Protein AF-A0A7V0VE62-F1 (afdb_monomer)

pLDDT: mean 85.3, std 13.05, range [47.59, 96.12]

Mean predicted aligned error: 8.85 Å

Structure (mmCIF, N/CA/C/O backbone):
data_AF-A0A7V0VE62-F1
#
_entry.id   AF-A0A7V0VE62-F1
#
loop_
_atom_site.group_PDB
_atom_site.id
_atom_site.type_symbol
_atom_site.label_atom_id
_atom_site.label_alt_id
_atom_site.label_comp_id
_atom_site.label_asym_id
_atom_site.label_entity_id
_atom_site.label_seq_id
_atom_site.pdbx_PDB_ins_code
_atom_site.Cartn_x
_atom_site.Cartn_y
_atom_site.Cartn_z
_atom_site.occupancy
_atom_site.B_iso_or_equiv
_atom_site.auth_seq_id
_atom_site.auth_comp_id
_atom_site.auth_asym_id
_atom_site.auth_atom_id
_atom_site.pdbx_PDB_model_num
ATOM 1 N N . MET A 1 1 ? -11.795 22.802 44.132 1.00 47.59 1 MET A N 1
ATOM 2 C CA . MET A 1 1 ? -10.868 22.555 43.007 1.00 47.59 1 MET A CA 1
ATOM 3 C C . MET A 1 1 ? -11.018 21.093 42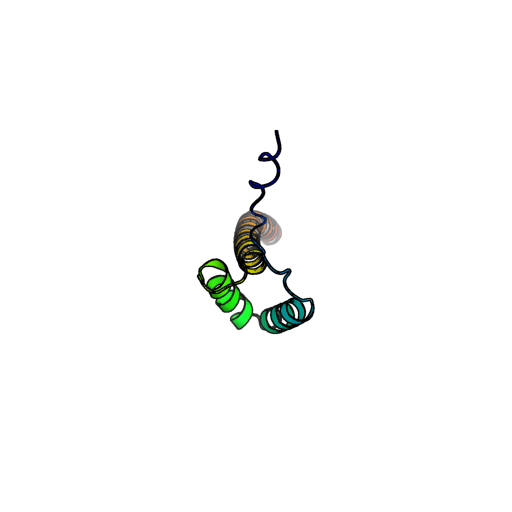.608 1.00 47.59 1 MET A C 1
ATOM 5 O O . MET A 1 1 ? -10.474 20.287 43.332 1.00 47.59 1 MET A O 1
ATOM 9 N N . ASN A 1 2 ? -11.840 20.742 41.604 1.00 62.09 2 ASN A N 1
ATOM 10 C CA . ASN A 1 2 ? -12.007 19.357 41.092 1.00 62.09 2 ASN A CA 1
ATOM 11 C C . ASN A 1 2 ? -12.743 19.336 39.727 1.00 62.09 2 ASN A C 1
ATOM 13 O O . ASN A 1 2 ? -13.702 18.601 39.533 1.00 62.09 2 ASN A O 1
ATOM 17 N N . GLN A 1 3 ? -12.334 20.188 38.781 1.00 57.34 3 GLN A N 1
ATOM 18 C CA . GLN A 1 3 ? -12.907 20.226 37.419 1.00 57.34 3 GLN A CA 1
ATOM 19 C C . GLN A 1 3 ? -11.812 20.373 36.342 1.00 57.34 3 GLN A C 1
ATOM 21 O O . GLN A 1 3 ? -12.006 21.057 35.348 1.00 57.34 3 GLN A O 1
ATOM 26 N N . ILE A 1 4 ? -10.633 19.773 36.552 1.00 58.12 4 ILE A N 1
ATOM 27 C CA . ILE A 1 4 ? -9.540 19.760 35.552 1.00 58.12 4 ILE A CA 1
ATOM 28 C C . ILE A 1 4 ? -9.315 18.384 34.907 1.00 58.12 4 ILE A C 1
ATOM 30 O O . ILE A 1 4 ? -8.393 18.227 34.118 1.00 58.12 4 ILE A O 1
ATOM 34 N N . ASN A 1 5 ? -10.166 17.394 35.200 1.00 59.84 5 ASN A N 1
ATOM 35 C CA . ASN A 1 5 ? -10.013 16.023 34.692 1.00 59.84 5 ASN A CA 1
ATOM 36 C C . ASN A 1 5 ? -10.938 15.665 33.512 1.00 59.84 5 ASN A C 1
ATOM 38 O O . ASN A 1 5 ? -11.055 14.492 33.178 1.00 59.84 5 ASN A O 1
ATOM 42 N N . SER A 1 6 ? -11.602 16.637 32.877 1.00 63.16 6 SER A N 1
ATOM 43 C CA . SER A 1 6 ? -12.704 16.379 31.930 1.00 63.16 6 SER A CA 1
ATOM 44 C C . SER A 1 6 ? -12.488 16.847 30.479 1.00 63.16 6 SER A C 1
ATOM 46 O O . SER A 1 6 ? -13.451 16.871 29.720 1.00 63.16 6 SER A O 1
ATOM 48 N N . THR A 1 7 ? -11.266 17.175 30.032 1.00 52.56 7 THR A N 1
ATOM 49 C CA . THR A 1 7 ? -11.036 17.672 28.649 1.00 52.56 7 THR A CA 1
ATOM 50 C C . THR A 1 7 ? -10.021 16.895 27.811 1.00 52.56 7 THR A C 1
ATOM 52 O O . THR A 1 7 ? -9.615 17.368 26.752 1.00 52.56 7 THR A O 1
ATOM 55 N N . PHE A 1 8 ? -9.676 15.665 28.189 1.00 57.09 8 PHE A N 1
ATOM 56 C CA . PHE A 1 8 ? -9.237 14.688 27.192 1.00 57.09 8 PHE A CA 1
ATOM 57 C C . PHE A 1 8 ? -10.458 13.865 26.812 1.00 57.09 8 PHE A C 1
ATOM 59 O O . PHE A 1 8 ? -10.640 12.754 27.303 1.00 57.09 8 PHE A O 1
ATOM 66 N N . SER A 1 9 ? -11.315 14.422 25.953 1.00 49.69 9 SER A N 1
ATOM 67 C CA . SER A 1 9 ? -12.213 13.603 25.144 1.00 49.69 9 SER A CA 1
ATOM 68 C C . SER A 1 9 ? -11.312 12.725 24.281 1.00 49.69 9 SER A C 1
ATOM 70 O O . SER A 1 9 ? -10.968 13.085 23.158 1.00 49.69 9 SER A O 1
ATOM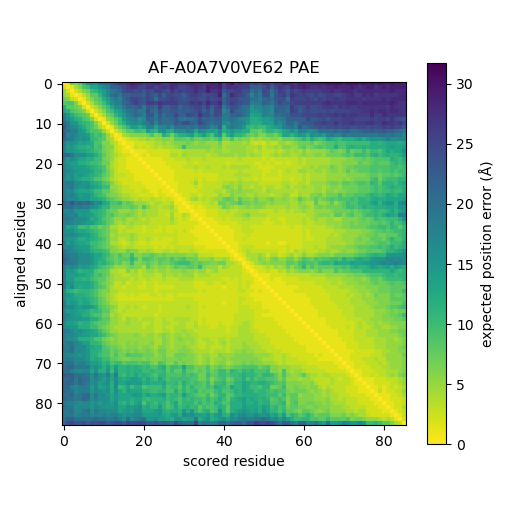 72 N N . GLN A 1 10 ? -10.841 11.615 24.853 1.00 50.91 10 GLN A N 1
ATOM 73 C CA . GLN A 1 10 ? -10.364 10.461 24.119 1.00 50.91 10 GLN A CA 1
ATOM 74 C C . GLN A 1 10 ? -11.552 10.125 23.232 1.00 50.91 10 GLN A C 1
ATOM 76 O O . GLN A 1 10 ? -12.529 9.547 23.696 1.00 50.91 10 GLN A O 1
ATOM 81 N N . SER A 1 11 ? -11.555 10.626 21.995 1.00 55.16 11 SER A N 1
ATOM 82 C CA . SER A 1 11 ? -12.450 10.113 20.973 1.00 55.16 11 SER A CA 1
ATOM 83 C C . SER A 1 11 ? -12.276 8.607 21.071 1.00 55.16 11 SER A C 1
ATOM 85 O O . SER A 1 11 ? -11.158 8.155 20.833 1.00 55.16 11 SER A O 1
ATOM 87 N N . GLU A 1 12 ? -13.276 7.865 21.551 1.00 56.69 12 GLU A N 1
ATOM 88 C CA . GLU A 1 12 ? -13.195 6.412 21.695 1.00 56.69 12 GLU A CA 1
ATOM 89 C C . GLU A 1 12 ? -13.186 5.801 20.294 1.00 56.69 12 GLU A C 1
ATOM 91 O O . GLU A 1 12 ? -14.156 5.254 19.782 1.00 56.69 12 GLU A O 1
ATOM 96 N N . ILE A 1 13 ? -12.057 5.980 19.621 1.00 62.66 13 ILE A N 1
ATOM 97 C CA . ILE A 1 13 ? -11.639 5.241 18.457 1.00 62.66 13 ILE A CA 1
ATOM 98 C C . ILE A 1 13 ? -11.287 3.850 18.946 1.00 62.66 13 ILE A C 1
ATOM 100 O O . ILE A 1 13 ? -10.143 3.543 19.276 1.00 62.66 13 ILE A O 1
ATOM 104 N N . THR A 1 14 ? -12.322 3.020 19.042 1.00 78.25 14 THR A N 1
ATOM 105 C CA . THR A 1 14 ? -12.190 1.586 19.279 1.00 78.25 14 THR A CA 1
ATOM 106 C C . THR A 1 14 ? -11.080 1.040 18.386 1.00 78.25 14 THR A C 1
ATOM 108 O O . THR A 1 14 ? -11.166 1.199 17.169 1.00 78.25 14 THR A O 1
ATOM 111 N N . PRO A 1 15 ? -10.017 0.442 18.942 1.00 80.25 15 PRO A N 1
ATOM 112 C CA . PRO A 1 15 ? -8.900 -0.011 18.132 1.00 80.25 15 PRO A CA 1
ATOM 113 C C . PRO A 1 15 ? -9.391 -1.004 17.075 1.00 80.25 15 PRO A C 1
ATOM 115 O O . PRO A 1 15 ? -10.196 -1.889 17.365 1.00 80.25 15 PRO A O 1
ATOM 118 N N . VAL A 1 16 ? -8.902 -0.851 15.840 1.00 85.81 16 VAL A N 1
ATOM 119 C CA . VAL A 1 16 ? -9.221 -1.780 14.749 1.00 85.81 16 VAL A CA 1
ATOM 120 C C . VAL A 1 16 ? -8.775 -3.177 15.166 1.00 85.81 16 VAL A C 1
ATOM 122 O O . VAL A 1 16 ? -7.608 -3.376 15.516 1.00 85.81 16 VAL A O 1
ATOM 125 N N . SER A 1 17 ? -9.698 -4.135 15.135 1.00 89.31 17 SER A N 1
ATOM 126 C CA . SER A 1 17 ? -9.407 -5.502 15.550 1.00 89.31 17 SER A CA 1
ATOM 127 C C . SER A 1 17 ? -8.385 -6.158 14.615 1.00 89.31 17 SER A C 1
ATOM 129 O O . SER A 1 17 ? -8.276 -5.817 13.434 1.00 89.31 17 SER A O 1
ATOM 131 N N . VAL A 1 18 ? -7.645 -7.149 15.118 1.00 90.50 18 VAL A N 1
ATOM 132 C CA . VAL A 1 18 ? -6.719 -7.932 14.279 1.00 90.50 18 VAL A CA 1
ATOM 133 C C . VAL A 1 18 ? -7.472 -8.615 13.129 1.00 90.50 18 VAL A C 1
ATOM 135 O O . VAL A 1 18 ? -6.968 -8.654 12.010 1.00 90.50 18 VAL A O 1
ATOM 138 N N . GLY A 1 19 ? -8.704 -9.080 13.367 1.00 90.62 19 GLY A N 1
ATOM 139 C CA . GLY A 1 19 ? -9.555 -9.677 12.333 1.00 90.62 19 GLY A CA 1
ATOM 140 C C . GLY A 1 19 ? -9.856 -8.716 11.180 1.00 90.62 19 GLY A C 1
ATOM 141 O O . GLY A 1 19 ? -9.738 -9.095 10.016 1.00 90.62 19 GLY A O 1
ATOM 142 N N . ASP A 1 20 ? -10.143 -7.447 11.481 1.00 89.56 20 ASP A N 1
ATOM 143 C CA . ASP A 1 20 ? -10.384 -6.430 10.451 1.00 89.56 20 ASP A CA 1
ATOM 144 C C . ASP A 1 20 ? -9.136 -6.135 9.616 1.00 89.56 20 ASP A C 1
ATOM 146 O O . ASP A 1 20 ? -9.243 -5.865 8.414 1.00 89.56 20 ASP A O 1
ATOM 150 N N . TRP A 1 21 ? -7.947 -6.189 10.221 1.00 91.81 21 TRP A N 1
ATOM 151 C CA . TRP A 1 21 ? -6.682 -6.073 9.494 1.00 91.81 21 TRP A CA 1
ATOM 152 C C . TRP A 1 21 ? -6.430 -7.280 8.595 1.00 91.81 21 TRP A C 1
ATOM 154 O O . TRP A 1 21 ? -6.042 -7.098 7.446 1.00 91.81 21 TRP A O 1
ATOM 164 N N . VAL A 1 22 ? -6.720 -8.496 9.061 1.00 93.88 22 VAL A N 1
ATOM 165 C CA . VAL A 1 22 ? -6.595 -9.713 8.243 1.00 93.88 22 VAL A CA 1
ATOM 166 C C . VAL A 1 22 ? -7.494 -9.639 7.007 1.00 93.88 22 VAL A C 1
ATOM 168 O O . VAL A 1 22 ? -7.025 -9.887 5.898 1.00 93.88 22 VAL A O 1
ATOM 171 N N . VAL A 1 23 ? -8.755 -9.219 7.160 1.00 92.12 23 VAL A N 1
ATOM 172 C CA . VAL A 1 23 ? -9.666 -9.015 6.016 1.00 92.12 23 VAL A CA 1
ATOM 173 C C . VAL A 1 23 ? -9.142 -7.922 5.083 1.00 92.12 23 VAL A C 1
ATOM 175 O O . VAL A 1 23 ? -9.174 -8.079 3.864 1.00 92.12 23 VAL A O 1
ATOM 178 N N . THR A 1 24 ? -8.613 -6.832 5.643 1.00 90.44 24 THR A N 1
ATOM 179 C CA . THR A 1 24 ? -7.992 -5.748 4.864 1.00 90.44 24 THR A CA 1
ATOM 180 C C . THR A 1 24 ? -6.846 -6.288 4.011 1.00 90.44 24 THR A C 1
ATOM 182 O O . THR A 1 24 ? -6.826 -6.050 2.805 1.00 90.44 24 THR A O 1
ATOM 185 N N . PHE A 1 25 ? -5.948 -7.085 4.595 1.00 91.06 25 PHE A N 1
ATOM 186 C CA . PHE A 1 25 ? -4.834 -7.681 3.864 1.00 91.06 25 PHE A CA 1
ATOM 187 C C . PHE A 1 25 ? -5.293 -8.664 2.783 1.00 91.06 25 PHE A C 1
ATOM 189 O O . PHE A 1 25 ? -4.776 -8.620 1.666 1.00 91.06 25 PHE A O 1
ATOM 196 N N . LEU A 1 26 ? -6.311 -9.480 3.065 1.00 93.00 26 LEU A N 1
ATOM 197 C CA . LEU A 1 26 ? -6.888 -1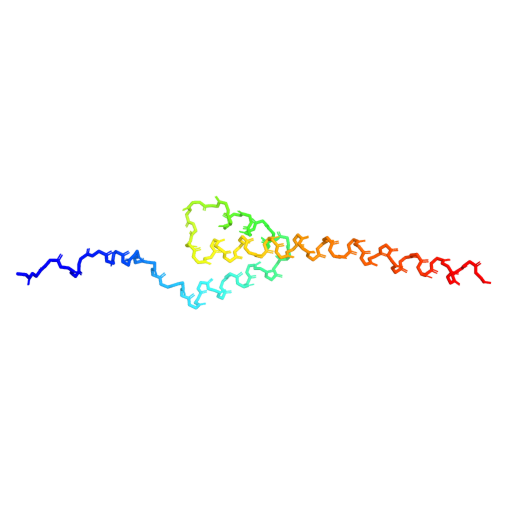0.407 2.090 1.00 93.00 26 LEU A CA 1
ATOM 198 C C . LEU A 1 26 ? -7.459 -9.676 0.865 1.00 93.00 26 LEU A C 1
ATOM 200 O O . LEU A 1 26 ? -7.231 -10.091 -0.268 1.00 93.00 26 LEU A O 1
ATOM 204 N N . ILE A 1 27 ? -8.150 -8.555 1.083 1.00 90.81 27 ILE A N 1
ATOM 205 C CA . ILE A 1 27 ? -8.668 -7.701 0.006 1.00 90.81 27 ILE A CA 1
ATOM 206 C C . ILE A 1 27 ? -7.513 -7.075 -0.786 1.00 90.81 27 ILE A C 1
ATOM 208 O O . ILE A 1 27 ? -7.534 -7.075 -2.016 1.00 90.81 27 ILE A O 1
ATOM 212 N N . THR A 1 28 ? -6.485 -6.568 -0.097 1.00 87.31 28 THR A N 1
ATOM 213 C CA . THR A 1 28 ? -5.331 -5.922 -0.747 1.00 87.31 28 THR A CA 1
ATOM 214 C C . THR A 1 28 ? -4.458 -6.893 -1.546 1.00 87.31 28 THR A C 1
ATOM 216 O O . THR A 1 28 ? -3.727 -6.461 -2.437 1.00 87.31 28 THR A O 1
ATOM 219 N N . ALA A 1 29 ? -4.554 -8.201 -1.280 1.00 90.69 29 ALA A N 1
ATOM 220 C CA . ALA A 1 29 ? -3.863 -9.229 -2.054 1.00 90.69 29 ALA A CA 1
ATOM 221 C C . ALA A 1 29 ? -4.377 -9.320 -3.502 1.00 90.69 29 ALA A C 1
ATOM 223 O O . ALA A 1 29 ? -3.651 -9.783 -4.380 1.00 90.69 29 ALA A O 1
ATOM 224 N N . ILE A 1 30 ? -5.603 -8.856 -3.773 1.00 93.69 30 ILE A N 1
ATOM 225 C CA . ILE A 1 30 ? -6.163 -8.790 -5.124 1.00 93.69 30 ILE A CA 1
ATOM 226 C C . ILE A 1 30 ? -5.783 -7.432 -5.744 1.00 93.69 30 ILE A C 1
ATOM 228 O O . IL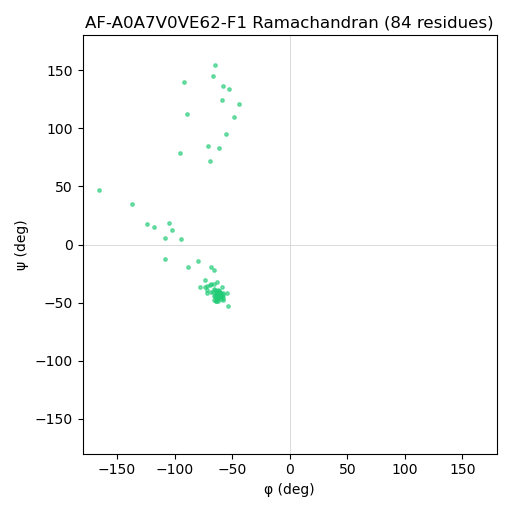E A 1 30 ? -6.313 -6.406 -5.313 1.00 93.69 30 ILE A O 1
ATOM 232 N N . PRO A 1 31 ? -4.926 -7.378 -6.783 1.00 80.00 31 PRO A N 1
ATOM 233 C CA . PRO A 1 31 ? -4.296 -6.130 -7.234 1.00 80.00 31 PRO A CA 1
ATOM 234 C C . PRO A 1 31 ? -5.283 -5.035 -7.659 1.00 80.00 31 PRO A C 1
ATOM 236 O O . PRO A 1 31 ? -5.139 -3.876 -7.280 1.00 80.00 31 PRO A O 1
ATOM 239 N N . VAL A 1 32 ? -6.314 -5.403 -8.424 1.00 89.19 32 VAL A N 1
ATOM 240 C CA . VAL A 1 32 ? -7.311 -4.448 -8.936 1.00 89.19 32 VAL A CA 1
ATOM 241 C C . VAL A 1 32 ? -8.219 -3.946 -7.813 1.00 89.19 32 VAL A C 1
ATOM 243 O O . VAL A 1 32 ? -8.510 -2.755 -7.722 1.00 89.19 32 VAL A O 1
ATOM 246 N N . VAL A 1 33 ? -8.638 -4.848 -6.923 1.00 91.25 33 VAL A N 1
ATOM 247 C CA . VAL A 1 33 ? -9.519 -4.511 -5.797 1.00 91.25 33 VAL A CA 1
ATOM 248 C C . VAL A 1 33 ? -8.783 -3.644 -4.779 1.00 91.25 33 VAL A C 1
ATOM 250 O O . VAL A 1 33 ? -9.391 -2.736 -4.224 1.00 91.25 33 VAL A O 1
ATOM 253 N N . ASN A 1 34 ? -7.480 -3.867 -4.583 1.00 91.56 34 ASN A N 1
ATOM 254 C CA . ASN A 1 34 ? -6.641 -3.087 -3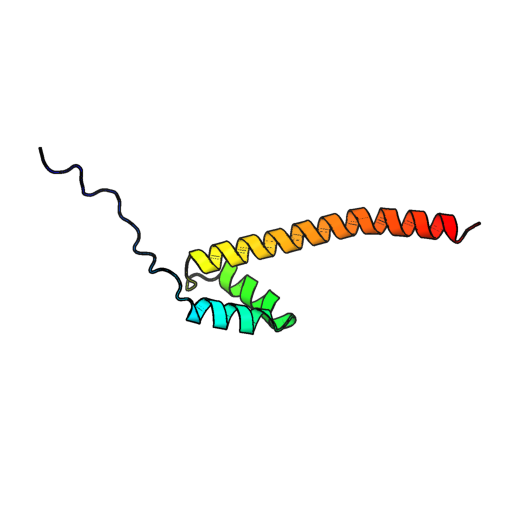.678 1.00 91.56 34 ASN A CA 1
ATOM 255 C C . ASN A 1 34 ? -6.735 -1.582 -3.977 1.00 91.56 34 ASN A C 1
ATOM 257 O O . ASN A 1 34 ? -7.111 -0.806 -3.103 1.00 91.56 34 ASN A O 1
ATOM 261 N N . ILE A 1 35 ? -6.511 -1.170 -5.230 1.00 89.00 35 ILE A N 1
ATOM 262 C CA . ILE A 1 35 ? -6.561 0.250 -5.614 1.00 89.00 35 ILE A CA 1
ATOM 263 C C . ILE A 1 35 ? -7.958 0.844 -5.390 1.00 89.00 35 ILE A C 1
ATOM 265 O O . ILE A 1 35 ? -8.083 1.920 -4.808 1.00 89.00 35 ILE A O 1
ATOM 269 N N . ILE A 1 36 ? -9.018 0.140 -5.801 1.00 92.81 36 ILE A N 1
ATOM 270 C CA . ILE A 1 36 ? -10.399 0.621 -5.633 1.00 92.81 36 ILE A CA 1
ATOM 271 C C . ILE A 1 36 ? -10.743 0.757 -4.144 1.00 92.81 36 ILE A C 1
ATOM 273 O O . ILE A 1 36 ? -11.262 1.788 -3.718 1.00 92.81 36 ILE A O 1
ATOM 277 N N . MET A 1 37 ? -10.419 -0.251 -3.333 1.00 93.12 37 MET A N 1
ATOM 278 C CA . MET A 1 37 ? -10.715 -0.249 -1.901 1.00 93.12 37 MET A CA 1
ATOM 279 C C . MET A 1 37 ? -9.900 0.789 -1.134 1.00 93.12 37 MET A C 1
ATOM 281 O O . MET A 1 37 ? -10.435 1.406 -0.217 1.00 93.12 37 MET A O 1
ATOM 285 N N . LEU A 1 38 ? -8.658 1.064 -1.538 1.00 90.94 38 LEU A N 1
ATOM 286 C CA . LEU A 1 38 ? -7.870 2.169 -0.991 1.00 90.94 38 LEU A CA 1
ATOM 287 C C . LEU A 1 38 ? -8.542 3.521 -1.228 1.00 90.94 38 LEU A C 1
ATOM 289 O O . LEU A 1 38 ? -8.597 4.326 -0.304 1.00 90.94 38 LEU A O 1
ATOM 293 N N . LEU A 1 39 ? -9.098 3.767 -2.419 1.00 91.25 39 LEU A N 1
ATOM 294 C CA . LEU A 1 39 ? -9.845 4.998 -2.701 1.00 91.25 39 LEU A CA 1
ATOM 295 C C . LEU A 1 39 ? -11.126 5.075 -1.855 1.00 91.25 39 LEU A C 1
ATOM 297 O O . LEU A 1 39 ? -11.403 6.110 -1.249 1.00 91.25 39 LEU A O 1
ATOM 301 N N . VAL A 1 40 ? -11.872 3.968 -1.753 1.00 92.38 40 VAL A N 1
ATOM 302 C CA . VAL A 1 40 ? -13.084 3.879 -0.919 1.00 92.38 40 VAL A CA 1
ATOM 303 C C . VAL A 1 40 ? -12.764 4.143 0.555 1.00 92.38 40 VAL A C 1
ATOM 305 O O . VAL A 1 40 ? -13.486 4.891 1.208 1.00 92.38 40 VAL A O 1
ATOM 308 N N . TRP A 1 41 ? -11.673 3.593 1.089 1.00 93.19 41 TRP A N 1
ATOM 309 C CA . TRP A 1 41 ? -11.259 3.819 2.476 1.00 93.19 41 TRP A CA 1
ATOM 310 C C . TRP A 1 41 ? -10.666 5.212 2.706 1.00 93.19 41 TRP A C 1
ATOM 312 O O . TRP A 1 41 ? -10.906 5.806 3.756 1.00 93.19 41 TRP A O 1
ATOM 322 N N . ALA A 1 42 ? -9.918 5.753 1.742 1.00 91.00 42 ALA A N 1
ATOM 323 C CA . ALA A 1 42 ? -9.279 7.063 1.844 1.00 91.00 42 ALA A CA 1
ATOM 324 C C . ALA A 1 42 ? -10.282 8.226 1.764 1.00 91.00 42 ALA A C 1
ATOM 326 O O . ALA A 1 42 ? -10.097 9.241 2.444 1.00 91.00 42 ALA A O 1
ATOM 327 N N . PHE A 1 43 ? -11.338 8.083 0.957 1.00 91.00 43 PHE A N 1
ATOM 328 C CA . PHE A 1 43 ? -12.347 9.127 0.732 1.00 91.00 43 PHE A CA 1
ATOM 329 C C . PHE A 1 43 ? -13.703 8.833 1.382 1.00 91.00 43 PHE A C 1
ATOM 331 O O . PHE A 1 43 ? -14.527 9.737 1.511 1.00 91.00 43 PHE A O 1
ATOM 338 N N . GLY A 1 44 ? -13.933 7.607 1.850 1.00 86.81 44 GLY A N 1
ATOM 339 C CA . GLY A 1 44 ? -15.157 7.221 2.542 1.00 86.81 44 GLY A CA 1
ATOM 340 C C . GLY A 1 44 ? -15.331 7.913 3.896 1.00 86.81 44 GLY A C 1
ATOM 341 O O . GLY A 1 44 ? -14.373 8.163 4.637 1.00 86.81 44 GLY A O 1
ATOM 342 N N . SER A 1 45 ? -16.585 8.212 4.238 1.00 78.12 45 SER A N 1
ATOM 343 C CA . SER A 1 45 ? -16.990 8.771 5.535 1.00 78.12 45 SER A CA 1
ATOM 344 C C . SER A 1 45 ? -17.292 7.700 6.590 1.00 78.12 45 SER A C 1
ATOM 346 O O . SER A 1 45 ? -17.240 7.996 7.778 1.00 78.12 45 SER A O 1
ATOM 348 N N . SER A 1 46 ? -17.559 6.455 6.177 1.00 81.94 46 SER A N 1
ATOM 349 C CA . SER A 1 46 ? -17.916 5.323 7.051 1.00 81.94 46 SER A CA 1
ATOM 350 C C . SER A 1 46 ? -16.733 4.434 7.464 1.00 81.94 46 SER A C 1
ATOM 352 O O . SER A 1 46 ? -16.927 3.399 8.098 1.00 81.94 46 SER A O 1
ATOM 354 N N . THR A 1 47 ? -15.501 4.796 7.092 1.00 83.44 47 THR A N 1
ATOM 355 C CA . THR A 1 47 ? -14.307 3.980 7.367 1.00 83.44 47 THR A CA 1
ATOM 356 C C . THR A 1 47 ? -13.652 4.382 8.685 1.00 83.44 47 THR A C 1
ATOM 358 O O . THR A 1 47 ? -13.512 5.570 8.973 1.00 83.44 47 THR A O 1
ATOM 361 N N . HIS A 1 48 ? -13.193 3.391 9.460 1.00 85.44 48 HIS A N 1
ATOM 362 C CA . HIS A 1 48 ? -12.470 3.627 10.709 1.00 85.44 48 HIS A CA 1
ATOM 363 C C . HIS A 1 48 ? -11.276 4.579 10.489 1.00 85.44 48 HIS A C 1
ATOM 365 O O . HIS A 1 48 ? -10.494 4.351 9.557 1.00 85.44 48 HIS A O 1
ATOM 371 N N . PRO A 1 49 ? -11.072 5.601 11.341 1.00 86.56 49 PRO A N 1
ATOM 372 C CA . PRO A 1 49 ? -10.064 6.637 11.120 1.00 86.56 49 PRO A CA 1
ATOM 373 C C . PRO A 1 49 ? -8.654 6.080 10.904 1.00 86.56 49 PRO A C 1
ATOM 375 O O . PRO A 1 49 ? -7.979 6.505 9.972 1.00 86.56 49 PRO A O 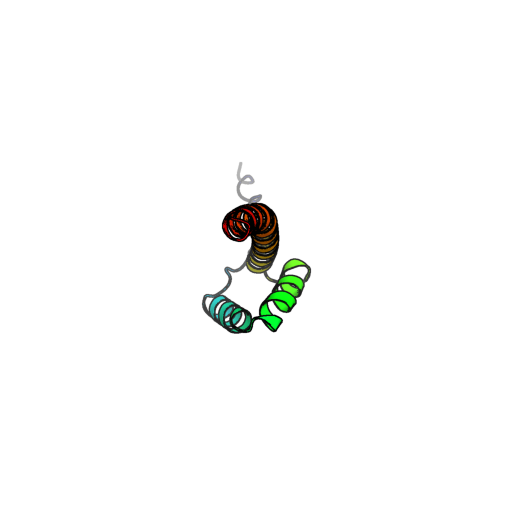1
ATOM 378 N N . SER A 1 50 ? -8.233 5.066 11.667 1.00 88.56 50 SER A N 1
ATOM 379 C CA . SER A 1 50 ? -6.917 4.428 11.482 1.00 88.56 50 SER A CA 1
ATOM 380 C C . SER A 1 50 ? -6.750 3.731 10.123 1.00 88.56 50 SER A C 1
ATOM 382 O O . SER A 1 50 ? -5.652 3.696 9.578 1.00 88.56 50 SER A O 1
ATOM 384 N N . LYS A 1 51 ? -7.830 3.176 9.554 1.00 89.81 51 LYS A N 1
ATOM 385 C CA . LYS A 1 51 ? -7.794 2.532 8.230 1.00 89.81 51 LYS A CA 1
ATOM 386 C C . LYS A 1 51 ? -7.802 3.577 7.117 1.00 89.81 51 LYS A C 1
ATOM 388 O O . LYS A 1 51 ? -7.105 3.420 6.120 1.00 89.81 51 LYS A O 1
ATOM 393 N N . LYS A 1 52 ? -8.540 4.671 7.317 1.00 91.81 52 LYS A N 1
ATOM 394 C CA . LYS A 1 52 ? -8.567 5.811 6.399 1.00 91.81 52 LYS A CA 1
ATOM 395 C C . LYS A 1 52 ? -7.196 6.475 6.272 1.00 91.81 52 LYS A C 1
ATOM 397 O O . LYS A 1 52 ? -6.733 6.678 5.153 1.00 91.81 52 LYS A O 1
ATOM 402 N N . THR A 1 53 ? -6.527 6.770 7.388 1.00 91.44 53 THR A N 1
ATOM 403 C CA . THR A 1 53 ? -5.183 7.373 7.361 1.00 91.44 53 THR A CA 1
ATOM 404 C C . THR A 1 53 ? -4.154 6.431 6.743 1.00 91.44 53 THR A C 1
ATOM 406 O O . THR A 1 53 ? -3.328 6.873 5.948 1.00 91.44 53 THR A O 1
ATOM 409 N N . TRP A 1 54 ? -4.243 5.128 7.030 1.00 93.56 54 TRP A N 1
ATOM 410 C CA . TRP A 1 54 ? -3.413 4.115 6.378 1.00 93.56 54 TRP A CA 1
ATOM 411 C C . TRP A 1 54 ? -3.620 4.090 4.855 1.00 93.56 54 TRP A C 1
ATOM 413 O O . TRP A 1 54 ? -2.644 4.139 4.108 1.00 93.56 54 TRP A O 1
ATOM 423 N N . ALA A 1 55 ? -4.872 4.094 4.385 1.00 94.06 55 ALA A N 1
ATOM 424 C CA . ALA A 1 55 ? -5.182 4.089 2.956 1.00 94.06 55 ALA A CA 1
ATOM 425 C C . ALA A 1 55 ? -4.669 5.354 2.246 1.00 94.06 55 ALA A C 1
ATOM 427 O O . ALA A 1 55 ? -4.083 5.270 1.168 1.00 94.06 55 ALA A O 1
ATOM 428 N N . GLN A 1 56 ? -4.820 6.524 2.876 1.00 92.81 56 GLN A N 1
ATOM 429 C CA . GLN A 1 56 ? -4.270 7.784 2.370 1.00 92.81 56 GLN A CA 1
ATOM 430 C C . GLN A 1 56 ? -2.737 7.748 2.284 1.00 92.81 56 GLN A C 1
ATOM 432 O O . GLN A 1 56 ? -2.173 8.116 1.254 1.00 92.81 56 GLN A O 1
ATOM 437 N N . ALA A 1 57 ? -2.059 7.261 3.328 1.00 94.25 57 ALA A N 1
ATOM 438 C CA . ALA A 1 57 ? -0.604 7.120 3.333 1.00 94.25 57 ALA A CA 1
ATOM 439 C C . ALA A 1 57 ? -0.115 6.160 2.238 1.00 94.25 57 ALA A C 1
ATOM 441 O O . ALA A 1 57 ? 0.877 6.441 1.568 1.00 94.25 57 ALA A O 1
ATOM 442 N N . TYR A 1 58 ? -0.830 5.056 2.013 1.00 93.31 58 TYR A N 1
ATOM 443 C CA . TYR A 1 58 ? -0.485 4.086 0.978 1.00 93.31 58 TYR A CA 1
ATOM 444 C C . TYR A 1 58 ? -0.640 4.665 -0.436 1.00 93.31 58 TYR A C 1
ATOM 446 O O . TYR A 1 58 ? 0.238 4.474 -1.274 1.00 93.31 58 TYR A O 1
ATOM 454 N N . LEU A 1 59 ? -1.695 5.446 -0.698 1.00 92.56 59 LEU A N 1
ATOM 455 C CA . LEU A 1 59 ? -1.860 6.160 -1.972 1.00 92.56 59 LEU A CA 1
ATOM 456 C C . LEU A 1 59 ? -0.725 7.162 -2.223 1.00 92.56 59 LEU A C 1
ATOM 458 O O . LEU A 1 59 ? -0.187 7.222 -3.329 1.00 92.56 59 LEU A O 1
ATOM 462 N N . ILE A 1 60 ? -0.324 7.910 -1.192 1.00 94.31 60 ILE A N 1
ATOM 463 C CA . ILE A 1 60 ? 0.818 8.830 -1.275 1.00 94.31 60 ILE A CA 1
ATOM 464 C C . ILE A 1 60 ? 2.110 8.051 -1.558 1.00 94.31 60 ILE A C 1
ATOM 466 O O . ILE A 1 60 ? 2.894 8.456 -2.413 1.00 94.31 60 ILE A O 1
ATOM 470 N N . MET A 1 61 ? 2.314 6.906 -0.901 1.00 94.25 61 MET A N 1
ATOM 471 C CA . MET A 1 61 ? 3.480 6.050 -1.128 1.00 94.25 61 MET A CA 1
ATOM 472 C C . MET A 1 61 ? 3.549 5.548 -2.575 1.00 94.25 61 MET 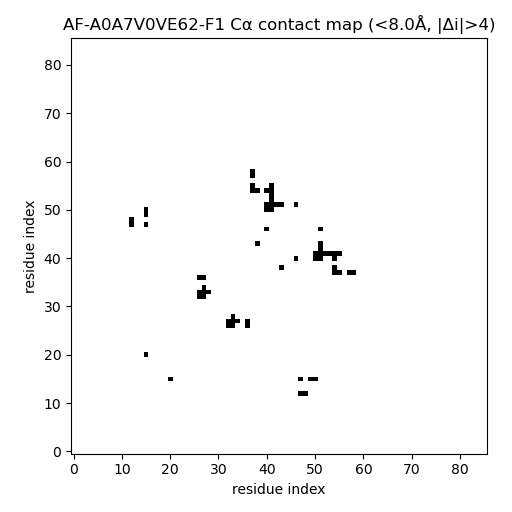A C 1
ATOM 474 O O . MET A 1 61 ? 4.607 5.628 -3.196 1.00 94.25 61 MET A O 1
ATOM 478 N N . ILE A 1 62 ? 2.423 5.092 -3.141 1.00 91.94 62 ILE A N 1
ATOM 479 C CA . ILE A 1 62 ? 2.346 4.691 -4.555 1.00 91.94 62 ILE A CA 1
ATOM 480 C C . ILE A 1 62 ? 2.748 5.858 -5.461 1.00 91.94 62 ILE A C 1
ATOM 482 O O . ILE A 1 62 ? 3.555 5.671 -6.370 1.00 91.94 62 ILE A O 1
ATOM 486 N N . ALA A 1 63 ? 2.225 7.060 -5.208 1.00 93.38 63 ALA A N 1
ATOM 487 C CA . ALA A 1 63 ? 2.540 8.238 -6.011 1.00 93.38 63 ALA A CA 1
ATOM 488 C C . ALA A 1 63 ? 4.038 8.592 -5.963 1.00 93.38 63 ALA A C 1
ATOM 490 O O . ALA A 1 63 ? 4.637 8.881 -6.999 1.00 93.38 63 ALA A O 1
ATOM 491 N N . ILE A 1 64 ? 4.659 8.514 -4.781 1.00 96.12 64 ILE A N 1
ATOM 492 C CA . ILE A 1 64 ? 6.099 8.754 -4.608 1.00 96.12 64 ILE A CA 1
ATOM 493 C C . ILE A 1 64 ? 6.918 7.705 -5.366 1.00 96.12 64 ILE A C 1
ATOM 495 O O . ILE A 1 64 ? 7.825 8.063 -6.114 1.00 96.12 64 ILE A O 1
ATOM 499 N N . ILE A 1 65 ? 6.595 6.417 -5.211 1.00 95.00 65 ILE A N 1
ATOM 500 C CA . ILE A 1 65 ? 7.302 5.327 -5.900 1.00 95.00 65 ILE A CA 1
ATOM 501 C C . ILE A 1 65 ? 7.177 5.479 -7.416 1.00 95.00 65 ILE A C 1
ATOM 503 O O . ILE A 1 65 ? 8.166 5.325 -8.126 1.00 95.00 65 ILE A O 1
ATOM 507 N N . PHE A 1 66 ? 5.989 5.819 -7.915 1.00 93.75 66 PHE A N 1
ATOM 508 C CA . PHE A 1 66 ? 5.759 6.045 -9.338 1.00 93.75 66 PHE A CA 1
ATOM 509 C C . PHE A 1 66 ? 6.599 7.210 -9.879 1.00 93.75 66 PHE A C 1
ATOM 511 O O . PHE A 1 66 ? 7.221 7.092 -10.936 1.00 93.75 66 PHE A O 1
ATOM 518 N N . LEU A 1 67 ? 6.680 8.312 -9.128 1.00 95.38 67 LEU A N 1
ATOM 519 C CA . LEU A 1 67 ? 7.502 9.461 -9.495 1.00 95.38 67 LEU A CA 1
ATOM 520 C C . LEU A 1 67 ? 8.995 9.104 -9.525 1.00 95.38 67 LEU A C 1
ATOM 522 O O . LEU A 1 67 ? 9.685 9.417 -10.495 1.00 95.38 67 LEU A O 1
ATOM 526 N N . LEU A 1 68 ? 9.486 8.401 -8.500 1.00 95.75 68 LEU A N 1
ATOM 527 C CA . LEU A 1 68 ? 10.866 7.918 -8.461 1.00 95.75 68 LEU A CA 1
ATOM 528 C C . LEU A 1 68 ? 11.149 6.955 -9.619 1.00 95.75 68 LEU A C 1
ATOM 530 O O . LEU A 1 68 ? 12.173 7.086 -10.284 1.00 95.75 68 LEU A O 1
ATOM 534 N N . PHE A 1 69 ? 10.232 6.031 -9.911 1.00 94.62 69 PHE A N 1
ATOM 535 C CA . PHE A 1 69 ? 10.373 5.096 -11.022 1.00 94.62 69 PHE A CA 1
ATOM 536 C C . PHE A 1 69 ? 10.528 5.822 -12.360 1.00 94.62 69 PHE A C 1
ATOM 538 O O . PHE A 1 69 ? 11.417 5.470 -13.127 1.00 94.62 69 PHE A O 1
ATOM 545 N N . LEU A 1 70 ? 9.743 6.871 -12.627 1.00 93.50 70 LEU A N 1
ATOM 546 C CA . LEU A 1 70 ? 9.886 7.676 -13.846 1.00 93.50 70 LEU A CA 1
ATOM 547 C C . LEU A 1 70 ? 11.254 8.370 -13.942 1.00 93.50 70 LEU A C 1
ATOM 549 O O . LEU A 1 70 ? 11.876 8.366 -15.011 1.00 93.50 70 LEU A O 1
ATOM 553 N N . MET A 1 71 ? 11.745 8.930 -12.832 1.00 93.25 71 MET A N 1
ATOM 554 C CA . MET A 1 71 ? 13.060 9.580 -12.797 1.00 93.25 71 MET A CA 1
ATOM 555 C C . MET A 1 71 ? 14.193 8.580 -13.059 1.00 93.25 71 MET A C 1
ATOM 557 O O . MET A 1 71 ? 15.048 8.820 -13.911 1.00 93.25 71 MET A O 1
ATOM 561 N N . PHE A 1 72 ? 14.183 7.438 -12.368 1.00 93.19 72 PHE A N 1
ATOM 562 C CA . PHE A 1 72 ? 15.216 6.413 -12.525 1.00 93.19 72 PHE A CA 1
ATOM 563 C C . PHE A 1 72 ? 15.111 5.678 -13.865 1.00 93.19 72 PHE A C 1
ATOM 565 O O . PHE A 1 72 ? 16.133 5.415 -14.493 1.00 93.19 72 PHE A O 1
ATOM 572 N N . SER A 1 73 ? 13.904 5.382 -14.349 1.00 90.81 73 SER A N 1
ATOM 573 C CA . SER A 1 73 ? 13.690 4.699 -15.631 1.00 90.81 73 SER A CA 1
ATOM 574 C C . SER A 1 73 ? 14.316 5.474 -16.791 1.00 90.81 73 SER A C 1
ATOM 576 O O . SER A 1 73 ? 15.009 4.880 -17.613 1.00 90.81 73 SER A O 1
ATOM 578 N N . SER A 1 74 ? 14.179 6.802 -16.802 1.00 89.00 74 SER A N 1
ATOM 579 C CA . SER A 1 74 ? 14.791 7.664 -17.823 1.00 89.00 74 SER A CA 1
ATOM 580 C C . SER A 1 74 ? 16.323 7.578 -17.819 1.00 89.00 74 SER A C 1
ATOM 582 O O . SER A 1 74 ? 16.947 7.510 -18.878 1.00 89.00 74 SER A O 1
ATOM 584 N N . PHE A 1 75 ? 16.933 7.519 -16.632 1.00 91.50 75 PHE A N 1
ATOM 585 C CA . PHE A 1 75 ? 18.377 7.338 -16.482 1.00 91.50 75 PHE A CA 1
ATOM 586 C C . PHE A 1 75 ? 18.836 5.962 -16.986 1.00 91.50 75 PHE A C 1
ATOM 588 O O . PHE A 1 75 ? 19.767 5.871 -17.787 1.00 91.50 75 PHE A O 1
ATOM 595 N N . PHE A 1 76 ? 18.148 4.891 -16.579 1.00 91.00 76 PHE A N 1
ATOM 596 C CA . PHE A 1 76 ? 18.474 3.528 -17.003 1.00 91.00 76 PHE A CA 1
ATOM 597 C C . PHE A 1 76 ? 18.306 3.326 -18.514 1.00 91.00 76 PHE A C 1
ATOM 599 O O . PHE A 1 76 ? 19.187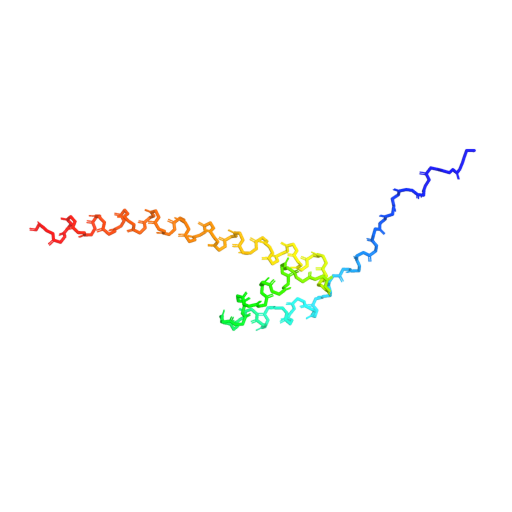 2.742 -19.140 1.00 91.00 76 PHE A O 1
ATOM 606 N N . ILE A 1 77 ? 17.226 3.838 -19.114 1.00 93.31 77 ILE A N 1
ATOM 607 C CA . ILE A 1 77 ? 16.989 3.765 -20.565 1.00 93.31 77 ILE A CA 1
ATOM 608 C C . ILE A 1 77 ? 18.066 4.543 -21.328 1.00 93.31 77 ILE A C 1
ATOM 610 O O . ILE A 1 77 ? 18.587 4.036 -22.319 1.00 93.31 77 ILE A O 1
ATOM 614 N N . GLY A 1 78 ? 18.448 5.734 -20.855 1.00 90.88 78 GLY A N 1
ATOM 615 C CA . GLY A 1 78 ? 19.524 6.525 -21.458 1.00 90.88 78 GLY A CA 1
ATOM 616 C C . GLY A 1 78 ? 20.878 5.806 -21.436 1.00 90.88 78 GLY A C 1
ATOM 617 O O . GLY A 1 78 ? 21.566 5.755 -22.456 1.00 90.88 78 GLY A O 1
ATOM 618 N N . CYS A 1 79 ? 21.237 5.183 -20.308 1.00 91.94 79 CYS A N 1
ATOM 619 C CA . CYS A 1 79 ? 22.437 4.347 -20.215 1.00 91.94 79 CYS A CA 1
ATOM 620 C C . CYS A 1 79 ? 22.376 3.133 -21.151 1.00 91.94 79 CYS A C 1
ATOM 622 O O . CYS A 1 79 ? 23.357 2.854 -21.839 1.00 91.94 79 CYS A O 1
ATOM 624 N N . LEU A 1 80 ? 21.239 2.430 -21.209 1.00 92.31 80 LEU A N 1
ATOM 625 C CA . LEU A 1 80 ? 21.072 1.264 -22.080 1.00 92.31 80 LEU A CA 1
ATOM 626 C C . LEU A 1 80 ? 2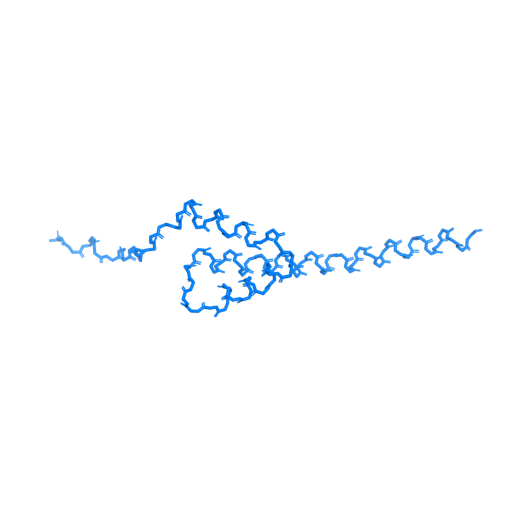1.181 1.641 -23.565 1.00 92.31 80 LEU A C 1
ATOM 628 O O . LEU A 1 80 ? 21.840 0.943 -24.328 1.00 92.31 80 LEU A O 1
ATOM 632 N N . ALA A 1 81 ? 20.571 2.757 -23.968 1.00 93.12 81 ALA A N 1
ATOM 633 C CA . ALA A 1 81 ? 20.611 3.250 -25.342 1.00 93.12 81 ALA A CA 1
ATOM 634 C C . ALA A 1 81 ? 22.027 3.666 -25.769 1.00 93.12 81 ALA A C 1
ATOM 636 O O . ALA A 1 81 ? 22.426 3.397 -26.897 1.00 93.12 81 ALA A O 1
ATOM 637 N N . SER A 1 82 ? 22.803 4.272 -24.863 1.00 91.56 82 SER A N 1
ATOM 638 C CA . SER A 1 82 ? 24.220 4.585 -25.093 1.00 91.56 82 SER A CA 1
ATOM 639 C C . SER A 1 82 ? 25.059 3.320 -25.310 1.00 91.56 82 SER A C 1
ATOM 641 O O . SER A 1 82 ? 25.922 3.286 -26.183 1.00 91.56 82 SER A O 1
ATOM 643 N N . LEU A 1 83 ? 24.766 2.254 -24.557 1.00 90.81 83 LEU A N 1
ATOM 644 C CA . LEU A 1 83 ? 25.454 0.969 -24.687 1.00 90.81 83 LEU A CA 1
ATOM 645 C C . LEU A 1 83 ? 25.052 0.197 -25.954 1.00 90.81 83 LEU A C 1
ATOM 647 O O . LEU A 1 83 ? 25.860 -0.546 -26.489 1.00 90.81 83 LEU A O 1
ATOM 651 N N . ALA A 1 84 ? 23.815 0.363 -26.426 1.00 92.31 84 ALA A N 1
ATOM 652 C CA . ALA A 1 84 ? 23.309 -0.290 -27.634 1.00 92.31 84 ALA A CA 1
ATOM 653 C C . ALA A 1 84 ? 23.744 0.399 -28.942 1.00 92.31 84 ALA A C 1
ATOM 655 O O . ALA A 1 84 ? 23.561 -0.171 -30.014 1.00 92.31 84 ALA A O 1
ATOM 656 N N . ASN A 1 85 ? 24.265 1.628 -28.863 1.00 90.75 85 ASN A N 1
ATOM 657 C CA . ASN A 1 85 ? 24.650 2.452 -30.014 1.00 90.75 85 ASN A CA 1
ATOM 658 C C . ASN A 1 85 ? 26.180 2.519 -30.221 1.00 90.75 85 ASN A C 1
ATOM 660 O O . ASN A 1 85 ? 26.680 3.444 -30.860 1.00 90.75 85 ASN A O 1
ATOM 664 N N . ASN A 1 86 ? 26.909 1.568 -29.634 1.00 68.94 86 ASN A N 1
ATOM 665 C CA . ASN A 1 86 ? 28.360 1.380 -29.704 1.00 68.94 86 ASN A CA 1
ATOM 666 C C . ASN A 1 86 ? 28.629 -0.038 -30.219 1.00 68.94 86 ASN A C 1
ATOM 668 O O . ASN A 1 86 ? 29.500 -0.199 -31.098 1.00 68.94 86 ASN A O 1
#

Radius of gyration: 21.73 Å; Cα contacts (8 Å, |Δi|>4): 33; chains: 1; bounding box: 46×33×73 Å

Solvent-accessible surface area (backbone atoms only — not comparable to full-atom values): 5139 Å² total; per-residue (Å²): 141,90,83,83,86,80,79,79,76,68,72,84,71,72,76,83,50,72,67,59,50,52,54,50,51,60,48,48,69,39,69,72,54,25,58,54,50,31,50,49,30,45,71,42,88,89,44,57,67,72,55,18,54,49,27,44,52,50,54,51,50,51,53,51,51,53,53,50,47,56,59,50,48,54,53,53,51,52,54,52,53,59,64,72,74,111

Sequence (86 aa):
MNQINSTFSQSEITPVSVGDWVVTFLITAIPVVNIIMLLVWAFGSSTHPSKKTWAQAYLIMIAIIFLLFLMFSSFFIGCLASLANN

Foldseek 3Di:
DPDPPPPPPPVPLPPDDPVNVVVLVVQCVPPVSVLVVLCCLCPPPPHRPVSNVVSVVVVVVVVVVVVVCVVVVVVVVVVVVVVVVD

Secondary structure (DSSP, 8-state):
---SSS--------PPPHHHHHHHHHHHTSHHHHHHHHHHHHH-SSS-HHHHHHHHHHHHHHHHHHHHHHHHHHHHHHHHHHHHT-